Protein AF-A0A292PZR0-F1 (afdb_monomer)

Solvent-accessible surface area (backbone atoms only — not comparable to full-atom values): 11397 Å² total; per-residue (Å²): 131,63,72,50,69,54,73,77,46,76,39,78,92,78,72,45,66,48,72,52,78,47,66,62,67,57,68,61,54,52,50,40,31,73,74,67,78,41,88,73,54,78,46,78,43,78,35,85,79,42,74,68,37,47,50,54,49,51,56,50,50,56,52,31,69,71,74,62,38,46,78,45,80,44,69,87,81,81,87,75,84,64,77,81,86,76,77,85,71,80,81,89,73,86,90,82,87,89,82,92,87,82,90,81,89,81,82,90,81,89,82,90,81,87,82,92,82,90,87,80,87,73,80,80,72,86,66,62,66,63,56,50,58,52,49,51,53,52,50,55,49,51,52,44,53,53,49,51,51,52,51,47,54,51,50,54,49,50,64,59,52,58,70,67,69,81,70,68,84,131

InterPro domains:
  IPR014729 Rossmann-like alpha/beta/alpha sandwich fold [G3DSA:3.40.50.620] (38-164)

Mean predicted aligned error: 16.24 Å

Radius of gyration: 31.15 Å; Cα contacts (8 Å, |Δi|>4): 117; chains: 1; bounding box: 74×51×82 Å

Secondary structure (DSSP, 8-state):
--EEEPPPEEEGGGTEEE--EEES-HHHHHHHHHTTS-PPPEEEEE--S-HHHHHHHHHHHHHHHHHT-EEEEE----S------------------------------------------------HHHHHHHHHHHHHHHHHHHHHHHHHHHHHHHHHHHHHHTT---

Organism: NCBI:txid59557

pLDDT: mean 72.48, std 22.86, range [32.09, 96.88]

Structure (mmCIF, N/CA/C/O backbone):
data_AF-A0A292PZR0-F1
#
_entry.id   AF-A0A292PZR0-F1
#
loop_
_atom_site.group_PDB
_atom_site.id
_atom_site.type_symbol
_atom_site.label_atom_id
_atom_site.label_alt_id
_atom_site.label_comp_id
_atom_site.label_asym_id
_atom_site.label_entity_id
_atom_site.label_seq_id
_atom_site.pdbx_PDB_ins_code
_atom_site.Cartn_x
_atom_site.Cartn_y
_atom_site.Cartn_z
_atom_site.occupancy
_atom_site.B_iso_or_equiv
_atom_site.auth_seq_id
_atom_site.auth_comp_id
_atom_site.auth_asym_id
_atom_site.auth_atom_id
_atom_site.pdbx_PDB_model_num
ATOM 1 N N . MET A 1 1 ? 2.259 2.224 20.665 1.00 61.72 1 MET A N 1
ATOM 2 C CA . MET A 1 1 ? 1.659 1.729 19.413 1.00 61.72 1 MET A CA 1
ATOM 3 C C . MET A 1 1 ? 2.701 0.922 18.692 1.00 61.72 1 MET A C 1
ATOM 5 O O . MET A 1 1 ? 3.688 1.490 18.236 1.00 61.72 1 MET A O 1
ATOM 9 N N . GLU A 1 2 ? 2.491 -0.381 18.707 1.00 76.19 2 GLU A N 1
ATOM 10 C CA . GLU A 1 2 ? 3.300 -1.363 18.005 1.00 76.19 2 GLU A CA 1
ATOM 11 C C . GLU A 1 2 ? 2.974 -1.315 16.507 1.00 76.19 2 GLU A C 1
ATOM 13 O O . GLU A 1 2 ? 1.840 -1.017 16.114 1.00 76.19 2 GLU A O 1
ATOM 18 N N . MET A 1 3 ? 3.997 -1.523 15.684 1.00 86.75 3 MET A N 1
ATOM 19 C CA . MET A 1 3 ? 3.885 -1.623 14.235 1.00 86.75 3 MET A CA 1
ATOM 20 C C . MET A 1 3 ? 4.506 -2.955 13.844 1.00 86.75 3 MET A C 1
ATOM 22 O O . MET A 1 3 ? 5.684 -3.187 14.114 1.00 86.75 3 MET A O 1
ATOM 26 N N . ILE A 1 4 ? 3.709 -3.823 13.234 1.00 92.12 4 ILE A N 1
ATOM 27 C CA . ILE A 1 4 ? 4.126 -5.155 12.813 1.00 92.12 4 ILE A CA 1
ATOM 28 C C . ILE A 1 4 ? 4.213 -5.137 11.296 1.00 92.12 4 ILE A C 1
ATOM 30 O O . ILE A 1 4 ? 3.238 -4.842 10.607 1.00 92.12 4 ILE A O 1
ATOM 34 N N . VAL A 1 5 ? 5.393 -5.448 10.773 1.00 94.25 5 VAL A N 1
ATOM 35 C CA . VAL A 1 5 ? 5.644 -5.473 9.335 1.00 94.25 5 VAL A CA 1
ATOM 36 C C . VAL A 1 5 ? 5.942 -6.906 8.922 1.00 94.25 5 VAL A C 1
ATOM 38 O O . VAL A 1 5 ? 6.896 -7.511 9.409 1.00 94.25 5 VAL A O 1
ATOM 41 N N . SER A 1 6 ? 5.140 -7.453 8.011 1.00 96.06 6 SER A N 1
ATOM 42 C CA . SER A 1 6 ? 5.342 -8.809 7.510 1.00 96.06 6 SER A CA 1
ATOM 43 C C . SER A 1 6 ? 6.626 -8.910 6.673 1.00 96.06 6 SER A C 1
ATOM 45 O O . SER A 1 6 ? 7.094 -7.908 6.109 1.00 96.06 6 SER A O 1
ATOM 47 N N . PRO A 1 7 ? 7.170 -10.127 6.502 1.00 96.38 7 PRO A N 1
ATOM 48 C CA . PRO A 1 7 ? 8.112 -10.404 5.430 1.00 96.38 7 PRO A CA 1
ATOM 49 C C . PRO A 1 7 ? 7.501 -10.062 4.067 1.00 96.38 7 PRO A C 1
ATOM 51 O O . PRO A 1 7 ? 6.282 -10.144 3.873 1.00 96.38 7 PRO A O 1
ATOM 54 N N . ILE A 1 8 ? 8.358 -9.687 3.120 1.00 95.44 8 ILE A N 1
ATOM 55 C CA . ILE A 1 8 ? 7.955 -9.524 1.726 1.00 95.44 8 ILE A CA 1
ATOM 56 C C . ILE A 1 8 ? 7.714 -10.916 1.141 1.00 95.44 8 ILE A C 1
ATOM 58 O O . ILE A 1 8 ? 8.606 -11.763 1.158 1.00 95.44 8 ILE A O 1
ATOM 62 N N . THR A 1 9 ? 6.514 -11.142 0.613 1.00 94.88 9 THR A N 1
ATOM 63 C CA . THR A 1 9 ? 6.136 -12.399 -0.039 1.00 94.88 9 THR A CA 1
ATOM 64 C C . THR A 1 9 ? 6.114 -12.190 -1.550 1.00 94.88 9 THR A C 1
ATOM 66 O O . THR A 1 9 ? 5.293 -11.425 -2.060 1.00 94.88 9 THR A O 1
ATOM 69 N N . SER A 1 10 ? 7.024 -12.856 -2.265 1.00 91.75 10 SER A N 1
ATOM 70 C CA . SER A 1 10 ? 7.050 -12.888 -3.731 1.00 91.75 10 SER A CA 1
ATOM 71 C C . SER A 1 10 ? 6.260 -14.091 -4.239 1.00 91.75 10 SER A C 1
ATOM 73 O O . SER A 1 10 ? 6.421 -15.205 -3.744 1.00 91.75 10 SER A O 1
ATOM 75 N N . THR A 1 11 ? 5.411 -13.871 -5.239 1.00 91.88 11 THR A N 1
ATOM 76 C CA . THR A 1 11 ? 4.680 -14.922 -5.960 1.00 91.88 11 THR A CA 1
ATOM 77 C C . THR A 1 11 ? 4.989 -14.800 -7.456 1.00 91.88 11 THR A C 1
ATOM 79 O O . THR A 1 11 ? 4.243 -14.148 -8.196 1.00 91.88 11 THR A O 1
ATOM 82 N N . PRO A 1 12 ? 6.098 -15.406 -7.929 1.00 85.62 12 PRO A N 1
ATOM 83 C CA . PRO A 1 12 ? 6.561 -15.255 -9.310 1.00 85.62 12 PRO A CA 1
ATOM 84 C C . PRO A 1 12 ? 5.532 -15.705 -10.353 1.00 85.62 12 PRO A C 1
ATOM 86 O O . PRO A 1 12 ? 5.438 -15.096 -11.418 1.00 85.62 12 PRO A O 1
ATOM 89 N N . GLU A 1 13 ? 4.719 -16.716 -10.026 1.00 87.25 13 GLU A N 1
ATOM 90 C CA . GLU A 1 13 ? 3.656 -17.253 -10.890 1.00 87.25 13 GLU A CA 1
ATOM 91 C C . GLU A 1 13 ? 2.596 -16.208 -11.249 1.00 87.25 13 GLU A C 1
ATOM 93 O O . GLU A 1 13 ? 2.172 -16.120 -12.398 1.00 87.25 13 GLU A O 1
ATOM 98 N N . THR A 1 14 ? 2.197 -15.382 -10.276 1.00 89.81 14 THR A N 1
ATOM 99 C CA . THR A 1 14 ? 1.203 -14.316 -10.485 1.00 89.81 14 THR A CA 1
ATOM 100 C C . THR A 1 14 ? 1.835 -12.952 -10.693 1.00 89.81 14 THR A C 1
ATOM 102 O O . THR A 1 14 ? 1.119 -11.962 -10.840 1.00 89.81 14 THR A O 1
ATOM 105 N N . GLN A 1 15 ? 3.170 -12.894 -10.733 1.00 89.81 15 GLN A N 1
ATOM 106 C CA . GLN A 1 15 ? 3.917 -11.670 -10.968 1.00 89.81 15 GLN A CA 1
ATOM 107 C C . GLN A 1 15 ? 3.674 -10.592 -9.893 1.00 89.81 15 GLN A C 1
ATOM 109 O O . GLN A 1 15 ? 3.760 -9.398 -10.182 1.00 89.81 15 GLN A O 1
ATOM 114 N N . ARG A 1 16 ? 3.407 -11.004 -8.646 1.00 92.25 16 ARG A N 1
ATOM 115 C CA . ARG A 1 16 ? 3.067 -10.114 -7.524 1.00 92.25 16 ARG A CA 1
ATOM 116 C C . ARG A 1 16 ? 4.057 -10.237 -6.380 1.00 92.25 16 ARG A C 1
ATOM 118 O O . ARG A 1 16 ? 4.504 -11.332 -6.047 1.00 92.25 16 ARG A O 1
ATOM 125 N N . VAL A 1 17 ? 4.329 -9.104 -5.744 1.00 95.12 17 VAL A N 1
ATOM 126 C CA . VAL A 1 17 ? 5.082 -9.016 -4.493 1.00 95.12 17 VAL A CA 1
ATOM 127 C C . VAL A 1 17 ? 4.230 -8.232 -3.507 1.00 95.12 17 VAL A C 1
ATOM 129 O O . VAL A 1 17 ? 3.692 -7.183 -3.857 1.00 95.12 17 VAL A O 1
ATOM 132 N N . VAL A 1 18 ? 4.058 -8.764 -2.300 1.00 95.94 18 VAL A N 1
ATOM 133 C CA . VAL A 1 18 ? 3.149 -8.208 -1.292 1.00 95.94 18 VAL A CA 1
ATOM 134 C C . VAL A 1 18 ? 3.875 -8.058 0.037 1.00 95.94 18 VAL A C 1
ATOM 136 O O . VAL A 1 18 ? 4.680 -8.909 0.423 1.00 95.94 18 VAL A O 1
ATOM 139 N N . ARG A 1 19 ? 3.559 -6.976 0.749 1.00 96.88 19 ARG A N 1
ATOM 140 C CA . ARG A 1 19 ? 3.951 -6.753 2.137 1.00 96.88 19 ARG A CA 1
ATOM 141 C C . ARG A 1 19 ? 2.774 -6.179 2.912 1.00 96.88 19 ARG A C 1
ATOM 143 O O . ARG A 1 19 ? 2.057 -5.327 2.393 1.00 96.88 19 ARG A O 1
ATOM 150 N N . THR A 1 20 ? 2.598 -6.628 4.146 1.00 96.06 20 THR A N 1
ATOM 151 C CA . THR A 1 20 ? 1.540 -6.162 5.040 1.00 96.06 20 THR A CA 1
ATOM 152 C C . THR A 1 20 ? 2.157 -5.378 6.189 1.00 96.06 20 THR A C 1
ATOM 154 O O . THR A 1 20 ? 3.118 -5.827 6.814 1.00 96.06 20 THR A O 1
ATOM 157 N N . ILE A 1 21 ? 1.593 -4.206 6.468 1.00 94.44 21 ILE A N 1
ATOM 158 C CA . ILE A 1 21 ? 1.939 -3.373 7.620 1.00 94.44 21 ILE A CA 1
ATOM 159 C C . ILE A 1 21 ? 0.689 -3.290 8.489 1.00 94.44 21 ILE A C 1
ATOM 161 O O . ILE A 1 21 ? -0.354 -2.829 8.033 1.00 94.44 21 ILE A O 1
ATOM 165 N N . LEU A 1 22 ? 0.799 -3.744 9.732 1.00 92.25 22 LEU A N 1
ATOM 166 C CA . LEU A 1 22 ? -0.245 -3.643 10.741 1.00 92.25 22 LEU A CA 1
ATOM 167 C C . LEU A 1 22 ? 0.172 -2.606 11.779 1.00 92.25 22 LEU A C 1
ATOM 169 O O . LEU A 1 22 ? 1.309 -2.600 12.256 1.00 92.25 22 LEU A O 1
ATOM 173 N N . ARG A 1 23 ? -0.758 -1.724 12.139 1.00 87.94 23 ARG A N 1
ATOM 174 C CA . ARG A 1 23 ? -0.558 -0.701 13.165 1.00 87.94 23 ARG A CA 1
ATOM 175 C C . ARG A 1 23 ? -1.763 -0.674 14.094 1.00 87.94 23 ARG A C 1
ATOM 177 O O . ARG A 1 23 ? -2.889 -0.542 13.629 1.00 87.94 23 ARG A O 1
ATOM 184 N N . GLY A 1 24 ? -1.505 -0.705 15.400 1.00 85.25 24 GLY A N 1
ATOM 185 C CA . GLY A 1 24 ? -2.569 -0.745 16.405 1.00 85.25 24 GLY A CA 1
ATOM 186 C C . GLY A 1 24 ? -3.236 -2.120 16.501 1.00 85.25 24 GLY A C 1
ATOM 187 O O . GLY A 1 24 ? -2.660 -3.125 16.092 1.00 85.25 24 GLY A O 1
ATOM 188 N N . GLU A 1 25 ? -4.442 -2.159 17.061 1.00 84.00 25 GLU A N 1
ATOM 189 C CA . GLU A 1 25 ? -5.176 -3.398 17.344 1.00 84.00 25 GLU A CA 1
ATOM 190 C C . GLU A 1 25 ? -6.111 -3.775 16.188 1.00 84.00 25 GLU A C 1
ATOM 192 O O . GLU A 1 25 ? -7.334 -3.688 16.291 1.00 84.00 25 GLU A O 1
ATOM 197 N N . TYR A 1 26 ? -5.526 -4.177 15.057 1.00 83.38 26 TYR A N 1
ATOM 198 C CA . TYR A 1 26 ? -6.295 -4.563 13.867 1.00 83.38 26 TYR A CA 1
ATOM 199 C C . TYR A 1 26 ? -7.287 -5.703 14.151 1.00 83.38 26 TYR A C 1
ATOM 201 O O . TYR A 1 26 ? -8.426 -5.650 13.699 1.00 83.38 26 TYR A O 1
ATOM 209 N N . GLU A 1 27 ? -6.887 -6.702 14.943 1.00 84.94 27 GLU A N 1
ATOM 210 C CA . GLU A 1 27 ? -7.734 -7.854 15.284 1.00 84.94 27 GLU A CA 1
ATOM 211 C C . GLU A 1 27 ? -9.007 -7.446 16.037 1.00 84.94 27 GLU A C 1
ATOM 213 O O . GLU A 1 27 ? -10.093 -7.926 15.713 1.00 84.94 27 GLU A O 1
ATOM 218 N N . SER A 1 28 ? -8.894 -6.513 16.989 1.00 85.19 28 SER A N 1
ATOM 219 C CA . SER A 1 28 ? -10.037 -5.961 17.724 1.00 85.19 28 SER A CA 1
ATOM 220 C C . SER A 1 28 ? -11.008 -5.250 16.777 1.00 85.19 28 SER A C 1
ATOM 222 O O . SER A 1 28 ? -12.211 -5.494 16.828 1.00 85.19 28 SER A O 1
ATOM 224 N N . ILE A 1 29 ? -10.483 -4.435 15.853 1.00 83.69 29 ILE A N 1
ATOM 225 C CA . ILE A 1 29 ? -11.290 -3.689 14.875 1.00 83.69 29 ILE A CA 1
ATOM 226 C C . ILE A 1 29 ? -12.021 -4.635 13.913 1.00 83.69 29 ILE A C 1
ATOM 228 O O . ILE A 1 29 ? -13.192 -4.421 13.599 1.00 83.69 29 ILE A O 1
ATOM 232 N N . VAL A 1 30 ? -11.351 -5.693 13.449 1.00 83.75 30 VAL A N 1
ATOM 233 C CA . VAL A 1 30 ? -11.967 -6.709 12.583 1.00 83.75 30 VAL A CA 1
ATOM 234 C C . VAL A 1 30 ? -13.075 -7.447 13.326 1.00 83.75 30 VAL A C 1
ATOM 236 O O . VAL A 1 30 ? -14.167 -7.602 12.785 1.00 83.75 30 VAL A O 1
ATOM 239 N N . LYS A 1 31 ? -12.836 -7.838 14.580 1.00 86.88 31 LYS A N 1
ATOM 240 C CA . LYS A 1 31 ? -13.836 -8.519 15.405 1.00 86.88 31 LYS A CA 1
ATOM 241 C C . LYS A 1 31 ? -15.078 -7.654 15.641 1.00 86.88 31 LYS A C 1
ATOM 243 O O . LYS A 1 31 ? -16.196 -8.128 15.460 1.00 86.88 31 LYS A O 1
ATOM 248 N N . GLU A 1 32 ? -14.903 -6.377 15.977 1.00 85.31 32 GLU A N 1
ATOM 249 C CA . GLU A 1 32 ? -16.022 -5.432 16.120 1.00 85.31 32 GLU A CA 1
ATOM 250 C C . GLU A 1 32 ? -16.825 -5.279 14.821 1.00 85.31 32 GLU A C 1
ATOM 252 O O . GLU A 1 32 ? -18.044 -5.076 14.855 1.00 85.31 32 GLU A O 1
ATOM 257 N N . ALA A 1 33 ? -16.156 -5.389 13.671 1.00 84.38 33 ALA A N 1
ATOM 258 C CA . ALA A 1 33 ? -16.818 -5.348 12.380 1.00 84.38 33 ALA A CA 1
ATOM 259 C C . ALA A 1 33 ? -17.623 -6.619 12.075 1.00 84.38 33 ALA A C 1
ATOM 261 O O . ALA A 1 33 ? -18.730 -6.526 11.542 1.00 84.38 33 ALA A O 1
ATOM 262 N N . GLU A 1 34 ? -17.111 -7.794 12.445 1.00 84.31 34 GLU A N 1
ATOM 263 C CA . GLU A 1 34 ? -17.821 -9.075 12.317 1.00 84.31 34 GLU A CA 1
ATOM 264 C C . GLU A 1 34 ? -19.056 -9.151 13.224 1.00 84.31 34 GLU A C 1
ATOM 266 O O . GLU A 1 34 ? -20.095 -9.672 12.818 1.00 84.31 34 GLU A O 1
ATOM 271 N N . GLU A 1 35 ? -18.978 -8.570 14.423 1.00 88.31 35 GLU A N 1
ATOM 272 C CA . GLU A 1 35 ? -20.098 -8.461 15.367 1.00 88.31 35 GLU A CA 1
ATOM 273 C C . GLU A 1 35 ? -21.161 -7.432 14.928 1.00 88.31 35 GLU A C 1
ATOM 275 O O . GLU A 1 35 ? -22.205 -7.300 15.567 1.00 88.31 35 GLU A O 1
ATOM 280 N N . GLY A 1 36 ? -20.927 -6.710 13.824 1.00 79.56 36 GLY A N 1
ATOM 281 C CA . GLY A 1 36 ? -21.847 -5.717 13.265 1.00 79.56 36 GLY A CA 1
ATOM 282 C C . GLY A 1 36 ? -21.843 -4.371 13.995 1.00 79.56 36 GLY A C 1
ATOM 283 O O . GLY A 1 36 ? -22.653 -3.501 13.669 1.00 79.56 36 GLY A O 1
ATOM 284 N N . ASN A 1 37 ? -20.926 -4.179 14.946 1.00 78.12 37 ASN A N 1
ATOM 285 C CA . ASN A 1 37 ? -20.822 -2.965 15.756 1.00 78.12 37 ASN A CA 1
ATOM 286 C C . ASN A 1 37 ? -20.105 -1.823 15.021 1.00 78.12 37 ASN A C 1
ATOM 288 O O . ASN A 1 37 ? -20.297 -0.655 15.364 1.00 78.12 37 ASN A O 1
ATOM 292 N N . LYS A 1 38 ? -19.309 -2.134 13.990 1.00 79.50 38 LYS A N 1
ATOM 293 C CA . LYS A 1 38 ? -18.560 -1.148 13.201 1.00 79.50 38 LYS A CA 1
ATOM 294 C C . LYS A 1 38 ? -18.486 -1.548 11.726 1.00 79.50 38 LYS A C 1
ATOM 296 O O . LYS A 1 38 ? -18.383 -2.719 11.393 1.00 79.50 38 LYS A O 1
ATOM 301 N N . ARG A 1 39 ? -18.532 -0.583 10.804 1.00 80.00 39 ARG A N 1
ATOM 302 C CA . ARG A 1 39 ? -18.254 -0.843 9.379 1.00 80.00 39 ARG A CA 1
ATOM 303 C C . ARG A 1 39 ? -16.804 -0.483 9.088 1.00 80.00 39 ARG A C 1
ATOM 305 O O . ARG A 1 39 ? -16.433 0.657 9.326 1.00 80.00 39 ARG A O 1
ATOM 312 N N . VAL A 1 40 ? -16.035 -1.431 8.552 1.00 83.81 40 VAL A N 1
ATOM 313 C CA . VAL A 1 40 ? -14.670 -1.197 8.052 1.00 83.81 40 VAL A CA 1
ATOM 314 C C . VAL A 1 40 ? -14.682 -1.081 6.530 1.00 83.81 40 VAL A C 1
ATOM 316 O O . VAL A 1 40 ? -15.239 -1.935 5.833 1.00 83.81 40 VAL A O 1
ATOM 319 N N . GLN A 1 41 ? -14.092 -0.017 5.998 1.00 89.88 41 GLN A N 1
ATOM 320 C CA . GLN A 1 41 ? -13.937 0.219 4.567 1.00 89.88 41 GLN A CA 1
ATOM 321 C C . GLN A 1 41 ? -12.551 -0.208 4.076 1.00 89.88 41 GLN A C 1
ATOM 323 O O . GLN A 1 41 ? -11.588 -0.353 4.833 1.00 89.88 41 GLN A O 1
ATOM 328 N N . LYS A 1 42 ? -12.462 -0.452 2.767 1.00 92.81 42 LYS A N 1
ATOM 329 C CA . LYS A 1 42 ? -11.214 -0.784 2.079 1.00 92.81 42 LYS A CA 1
A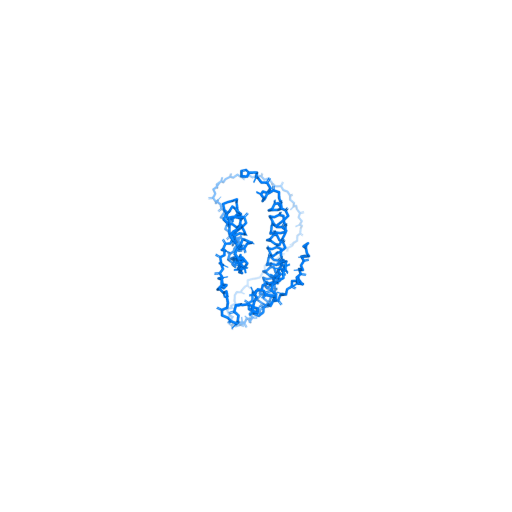TOM 330 C C . LYS A 1 42 ? -10.908 0.317 1.075 1.00 92.81 42 LYS A C 1
ATOM 332 O O . LYS A 1 42 ? -11.698 0.544 0.163 1.00 92.81 42 LYS A O 1
ATOM 337 N N . TYR A 1 43 ? -9.757 0.955 1.229 1.00 94.81 43 TYR A N 1
ATOM 338 C CA . TYR A 1 43 ? -9.241 1.965 0.314 1.00 94.81 43 TYR A CA 1
ATOM 339 C C . TYR A 1 43 ? -8.184 1.355 -0.591 1.00 94.81 43 TYR A C 1
ATOM 341 O O . TYR A 1 43 ? -7.412 0.491 -0.175 1.00 94.81 43 TYR A O 1
ATOM 349 N N . LEU A 1 44 ? -8.135 1.831 -1.828 1.00 96.06 44 LEU A N 1
ATOM 350 C CA . LEU A 1 44 ? -7.124 1.460 -2.801 1.00 96.06 44 LEU A CA 1
ATOM 351 C C . LEU A 1 44 ? -6.455 2.731 -3.318 1.00 96.06 44 LEU A C 1
ATOM 353 O O . LEU A 1 44 ? -7.138 3.641 -3.777 1.00 96.06 44 LEU A O 1
ATOM 357 N N . VAL A 1 45 ? -5.127 2.759 -3.291 1.00 96.50 45 VAL A N 1
ATOM 358 C CA . VAL A 1 45 ? -4.311 3.818 -3.886 1.00 96.50 45 VAL A CA 1
ATOM 359 C C . VAL A 1 45 ? -3.376 3.178 -4.899 1.00 96.50 45 VAL A C 1
ATOM 361 O O . VAL A 1 45 ? -2.528 2.360 -4.544 1.00 96.50 45 VAL A O 1
ATOM 364 N N . ALA A 1 46 ? -3.530 3.549 -6.167 1.00 95.94 46 ALA A N 1
ATOM 365 C CA . ALA A 1 46 ? -2.507 3.289 -7.166 1.00 95.94 46 ALA A CA 1
ATOM 366 C C . ALA A 1 46 ? -1.401 4.336 -6.990 1.00 95.94 46 ALA A C 1
ATOM 368 O O . ALA A 1 46 ? -1.680 5.532 -6.992 1.00 95.94 46 ALA A O 1
ATOM 369 N N . THR A 1 47 ? -0.163 3.895 -6.793 1.00 95.56 47 THR A N 1
ATOM 370 C CA . THR A 1 47 ? 0.992 4.776 -6.635 1.00 95.56 47 THR A CA 1
ATOM 371 C C . THR A 1 47 ? 2.063 4.394 -7.635 1.00 95.56 47 THR A C 1
ATOM 373 O O . THR A 1 47 ? 2.340 3.216 -7.839 1.00 95.56 47 THR A O 1
ATOM 376 N N . ASP A 1 48 ? 2.662 5.401 -8.250 1.00 93.94 48 ASP A N 1
ATOM 377 C CA . ASP A 1 48 ? 3.849 5.320 -9.095 1.00 93.94 48 ASP A CA 1
ATOM 378 C C . ASP A 1 48 ? 5.073 5.961 -8.406 1.00 93.94 48 ASP A C 1
ATOM 380 O O . ASP A 1 48 ? 6.105 6.163 -9.040 1.00 93.94 48 ASP A O 1
ATOM 384 N N . LEU A 1 49 ? 4.972 6.249 -7.098 1.00 90.69 49 LEU A N 1
ATOM 385 C CA . LEU A 1 49 ? 5.977 6.953 -6.287 1.00 90.69 49 LEU A CA 1
ATOM 386 C C . LEU A 1 49 ? 6.282 8.395 -6.741 1.00 90.69 49 LEU A C 1
ATOM 388 O O . LEU A 1 49 ? 7.260 8.982 -6.275 1.00 90.69 49 LEU A O 1
ATOM 392 N N . SER A 1 50 ? 5.447 8.989 -7.600 1.00 94.56 50 SER A N 1
ATOM 393 C CA . SER A 1 50 ? 5.498 10.423 -7.904 1.00 94.56 50 SER A CA 1
ATOM 394 C C . SER A 1 50 ? 5.143 11.278 -6.680 1.00 94.56 50 SER A C 1
ATOM 396 O O . SER A 1 50 ? 4.552 10.798 -5.705 1.00 94.56 50 SER A O 1
ATOM 398 N N . GLY A 1 51 ? 5.486 12.568 -6.723 1.00 93.38 51 GLY A N 1
ATOM 399 C CA . GLY A 1 51 ? 5.162 13.501 -5.638 1.00 93.38 51 GLY A CA 1
ATOM 400 C C . GLY A 1 51 ? 3.652 13.642 -5.425 1.00 93.38 51 GLY A C 1
ATOM 401 O O . GLY A 1 51 ? 3.177 13.668 -4.289 1.00 93.38 51 GLY A O 1
ATOM 402 N N . GLU A 1 52 ? 2.886 13.655 -6.513 1.00 93.88 52 GLU A N 1
ATOM 403 C CA . GLU A 1 52 ? 1.428 13.719 -6.515 1.00 93.88 52 GLU A CA 1
ATOM 404 C C . GLU A 1 52 ? 0.815 12.443 -5.923 1.00 93.88 52 GLU A C 1
ATOM 406 O O . GLU A 1 52 ? -0.057 12.516 -5.052 1.00 93.88 52 GLU A O 1
ATOM 411 N N . ALA A 1 53 ? 1.302 11.265 -6.330 1.00 93.94 53 ALA A N 1
ATOM 412 C CA . ALA A 1 53 ? 0.830 9.992 -5.791 1.00 93.94 53 ALA A CA 1
ATOM 413 C C . ALA A 1 53 ? 1.201 9.809 -4.313 1.00 93.94 53 ALA A C 1
ATOM 415 O O . ALA A 1 53 ? 0.430 9.222 -3.550 1.00 93.94 53 ALA A O 1
ATOM 416 N N . GLN A 1 54 ? 2.355 10.325 -3.882 1.00 95.00 54 GLN A N 1
ATOM 417 C CA . GLN A 1 54 ? 2.738 10.346 -2.473 1.00 95.00 54 GLN A CA 1
ATOM 418 C C . GLN A 1 54 ? 1.774 11.202 -1.644 1.00 95.00 54 GLN A C 1
ATOM 420 O O . GLN A 1 54 ? 1.377 10.779 -0.559 1.00 95.00 54 GLN A O 1
ATOM 425 N N . HIS A 1 55 ? 1.369 12.371 -2.145 1.00 93.69 55 HIS A N 1
ATOM 426 C CA . HIS A 1 55 ? 0.389 13.205 -1.452 1.00 93.69 55 HIS A CA 1
ATOM 427 C C . HIS A 1 55 ? -0.965 12.492 -1.325 1.00 93.69 55 HIS A C 1
ATOM 429 O O . HIS A 1 55 ? -1.552 12.459 -0.245 1.00 93.69 55 HIS A O 1
ATOM 435 N N . ALA A 1 56 ? -1.425 11.835 -2.396 1.00 95.19 56 ALA A N 1
ATOM 436 C CA . ALA A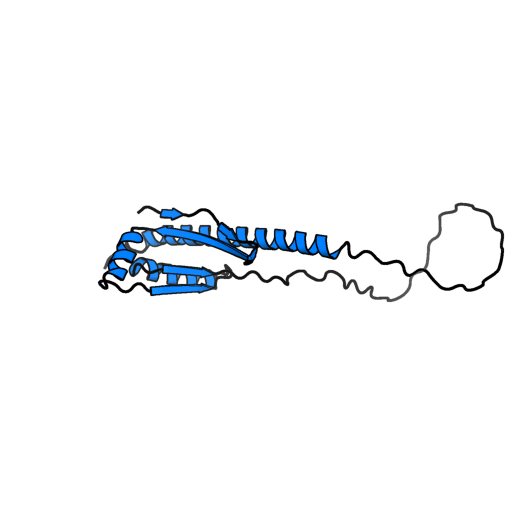 1 56 ? -2.644 11.027 -2.356 1.00 95.19 56 ALA A CA 1
ATOM 437 C C . ALA A 1 56 ? -2.552 9.886 -1.323 1.00 95.19 56 ALA A C 1
ATOM 439 O O . ALA A 1 56 ? -3.511 9.618 -0.590 1.00 95.19 56 ALA A O 1
ATOM 440 N N . LEU A 1 57 ? -1.386 9.240 -1.226 1.00 95.31 57 LEU A N 1
ATOM 441 C CA . LEU A 1 57 ? -1.120 8.204 -0.234 1.00 95.31 57 LEU A CA 1
ATOM 442 C C . LEU A 1 57 ? -1.158 8.760 1.198 1.00 95.31 57 LEU A C 1
ATOM 444 O O . LEU A 1 57 ? -1.795 8.157 2.056 1.00 95.31 57 LEU A O 1
ATOM 448 N N . GLU A 1 58 ? -0.537 9.913 1.454 1.00 94.62 58 GLU A N 1
ATOM 449 C CA . GLU A 1 58 ? -0.570 10.592 2.757 1.00 94.62 58 GLU A CA 1
ATOM 450 C C . GLU A 1 58 ? -1.998 10.947 3.179 1.00 94.62 58 GLU A C 1
ATOM 452 O O . GLU A 1 58 ? -2.418 10.592 4.285 1.00 94.62 58 GLU A O 1
ATOM 457 N N . CYS A 1 59 ? -2.770 11.578 2.288 1.00 93.25 59 CYS A N 1
ATOM 458 C CA . CYS A 1 59 ? -4.166 11.918 2.552 1.00 93.25 59 CYS A CA 1
ATOM 459 C C . CYS A 1 59 ? -4.990 10.678 2.918 1.00 93.25 59 CYS A C 1
ATOM 461 O O . CYS A 1 59 ? -5.736 10.702 3.896 1.00 93.25 59 CYS A O 1
ATOM 463 N N . THR A 1 60 ? -4.816 9.579 2.177 1.00 95.06 60 THR A N 1
ATOM 464 C CA . THR A 1 60 ? -5.558 8.331 2.418 1.00 95.06 60 THR A CA 1
ATOM 465 C C . THR A 1 60 ? -5.103 7.622 3.696 1.00 95.06 60 THR A C 1
ATOM 467 O O . THR A 1 60 ? -5.916 7.045 4.411 1.00 95.06 60 THR A O 1
ATOM 470 N N . ILE A 1 61 ? -3.813 7.678 4.043 1.00 93.56 61 ILE A N 1
ATOM 471 C CA . ILE A 1 61 ? -3.328 7.168 5.334 1.00 93.56 61 ILE A CA 1
ATOM 472 C C . ILE A 1 61 ? -3.979 7.944 6.486 1.00 93.56 61 ILE A C 1
ATOM 474 O O . ILE A 1 61 ? -4.368 7.336 7.481 1.00 93.56 61 ILE A O 1
ATOM 478 N N . GLY A 1 62 ? -4.144 9.262 6.345 1.00 91.00 62 GLY A N 1
ATOM 479 C CA . GLY A 1 62 ? -4.827 10.094 7.335 1.00 91.00 62 GLY A CA 1
ATOM 480 C C . GLY A 1 62 ? -6.255 9.628 7.633 1.00 91.00 62 GLY A C 1
ATOM 481 O O . GLY A 1 62 ? -6.614 9.503 8.803 1.00 91.00 62 GLY A O 1
ATOM 482 N N . THR A 1 63 ? -7.045 9.313 6.600 1.00 90.25 63 THR A N 1
ATOM 483 C CA . THR A 1 63 ? -8.426 8.824 6.775 1.00 90.25 63 THR A CA 1
ATOM 484 C C . THR A 1 63 ? -8.449 7.431 7.400 1.00 90.25 63 THR A C 1
ATOM 486 O O . THR A 1 63 ? -9.128 7.197 8.397 1.00 90.25 63 THR A O 1
ATOM 489 N N . VAL A 1 64 ? -7.618 6.523 6.886 1.00 91.25 64 VAL A N 1
ATOM 490 C CA . VAL A 1 64 ? -7.550 5.125 7.331 1.00 91.25 64 VAL A CA 1
ATOM 491 C C . VAL A 1 64 ? -7.151 5.007 8.802 1.00 91.25 64 VAL A C 1
ATOM 493 O O . VAL A 1 64 ? -7.705 4.177 9.523 1.00 91.25 64 VAL A O 1
ATOM 496 N N . LEU A 1 65 ? -6.228 5.849 9.273 1.00 87.88 65 LEU A N 1
ATOM 497 C CA . LEU A 1 65 ? -5.828 5.876 10.681 1.00 87.88 65 LEU A CA 1
ATOM 498 C C . LEU A 1 65 ? -6.917 6.419 11.613 1.00 87.88 65 LEU A C 1
ATOM 500 O O . LEU A 1 65 ? -6.953 6.009 12.772 1.00 87.88 65 LEU A O 1
ATOM 504 N N . GLY A 1 66 ? -7.756 7.341 11.137 1.00 83.94 66 GLY A N 1
ATOM 505 C CA . GLY A 1 66 ? -8.867 7.892 11.913 1.00 83.94 66 GLY A CA 1
ATOM 506 C C . GLY A 1 66 ? -10.006 6.888 12.075 1.00 83.94 66 GLY A C 1
ATOM 507 O O . GLY A 1 66 ? -10.487 6.670 13.187 1.00 83.94 66 GLY A O 1
ATOM 508 N N . ASP A 1 67 ? -10.380 6.230 10.980 1.00 84.12 67 ASP A N 1
ATOM 509 C CA . ASP A 1 67 ? -11.554 5.354 10.941 1.00 84.12 67 ASP A CA 1
ATOM 510 C C . ASP A 1 67 ? -11.233 3.903 11.346 1.00 84.12 67 ASP A C 1
ATOM 512 O O . ASP A 1 67 ? -12.112 3.160 11.793 1.00 84.12 67 ASP A O 1
ATOM 516 N N . GLY A 1 68 ? -9.958 3.501 11.297 1.00 85.75 68 GLY A N 1
ATOM 517 C CA . GLY A 1 68 ? -9.534 2.117 11.529 1.00 85.75 68 GLY A CA 1
ATOM 518 C C . GLY A 1 68 ? -9.818 1.213 10.328 1.00 85.75 68 GLY A C 1
ATOM 519 O O . GLY A 1 68 ? -10.118 0.033 10.489 1.00 85.75 68 GLY A O 1
ATOM 520 N N . ASP A 1 69 ? -9.754 1.780 9.129 1.00 90.69 69 ASP A N 1
ATOM 521 C CA . ASP A 1 69 ? -10.031 1.086 7.878 1.00 90.69 69 ASP A CA 1
ATOM 522 C C . ASP A 1 69 ? -8.794 0.341 7.344 1.00 90.69 69 ASP A C 1
ATOM 524 O O . ASP A 1 69 ? -7.739 0.281 7.978 1.00 90.69 69 ASP A O 1
ATOM 528 N N . THR A 1 70 ? -8.906 -0.285 6.170 1.00 92.25 70 THR A N 1
ATOM 529 C CA . THR A 1 70 ? -7.784 -0.980 5.514 1.00 92.25 70 THR A CA 1
ATOM 530 C C . THR A 1 70 ? -7.371 -0.262 4.232 1.00 92.25 70 THR A C 1
ATOM 532 O O . THR A 1 70 ? -8.217 0.033 3.392 1.00 92.25 70 THR A O 1
ATOM 535 N N . LEU A 1 71 ? -6.068 -0.039 4.040 1.00 95.06 71 LEU A N 1
ATOM 536 C CA . LEU A 1 71 ? -5.495 0.543 2.821 1.00 95.06 71 LEU A CA 1
ATOM 537 C C . LEU A 1 71 ? -4.733 -0.503 2.002 1.00 95.06 71 LEU A C 1
ATOM 539 O O . LEU A 1 71 ? -3.879 -1.215 2.524 1.00 95.06 71 LEU A O 1
ATOM 543 N N . MET A 1 72 ? -4.983 -0.533 0.696 1.00 96.38 72 MET A N 1
ATOM 544 C CA . MET A 1 72 ? -4.179 -1.232 -0.300 1.00 96.38 72 MET A CA 1
ATOM 545 C C . MET A 1 72 ? -3.420 -0.205 -1.146 1.00 96.38 72 MET A C 1
ATOM 547 O O . MET A 1 72 ? -4.039 0.586 -1.848 1.00 96.38 72 MET A O 1
ATOM 551 N N . ALA A 1 73 ? -2.088 -0.222 -1.106 1.00 96.62 73 ALA A N 1
ATOM 552 C CA . ALA A 1 73 ? -1.251 0.560 -2.016 1.00 96.62 73 ALA A CA 1
ATOM 553 C C . ALA A 1 73 ? -0.726 -0.356 -3.130 1.00 96.62 73 ALA A C 1
ATOM 555 O O . ALA A 1 73 ? -0.081 -1.366 -2.844 1.00 96.62 73 ALA A O 1
ATOM 556 N N . ILE A 1 74 ? -1.024 -0.036 -4.389 1.00 96.12 74 ILE A N 1
ATOM 557 C CA . ILE A 1 74 ? -0.646 -0.843 -5.554 1.00 96.12 74 ILE A CA 1
ATOM 558 C C . ILE A 1 74 ? 0.283 -0.042 -6.455 1.00 96.12 74 ILE A C 1
ATOM 560 O O . ILE A 1 74 ? -0.047 1.066 -6.863 1.00 96.12 74 ILE A O 1
ATOM 564 N N . TYR A 1 75 ? 1.409 -0.651 -6.813 1.00 95.50 75 TYR A N 1
ATOM 565 C CA . TYR A 1 75 ? 2.340 -0.145 -7.814 1.00 95.50 75 TYR A CA 1
ATOM 566 C C . TYR A 1 75 ? 2.388 -1.122 -8.984 1.00 95.50 75 TYR A C 1
ATOM 568 O O . TYR A 1 75 ? 2.605 -2.323 -8.793 1.00 95.50 75 TYR A O 1
ATOM 576 N N . ALA A 1 76 ? 2.150 -0.613 -10.188 1.00 92.94 76 ALA A N 1
ATOM 577 C CA . ALA A 1 76 ? 2.211 -1.394 -11.414 1.00 92.94 76 ALA A CA 1
ATOM 578 C C . ALA A 1 76 ? 3.588 -1.222 -12.063 1.00 92.94 76 ALA A C 1
ATOM 580 O O . ALA A 1 76 ? 4.075 -0.105 -12.200 1.00 92.94 76 ALA A O 1
ATOM 581 N N . ILE A 1 77 ? 4.204 -2.334 -12.466 1.00 87.56 77 ILE A N 1
ATOM 582 C CA . ILE A 1 77 ? 5.444 -2.329 -13.248 1.00 87.56 77 ILE A CA 1
ATOM 583 C C . ILE A 1 77 ? 5.093 -2.716 -14.670 1.00 87.56 77 ILE A C 1
ATOM 585 O O . ILE A 1 77 ? 4.538 -3.795 -14.894 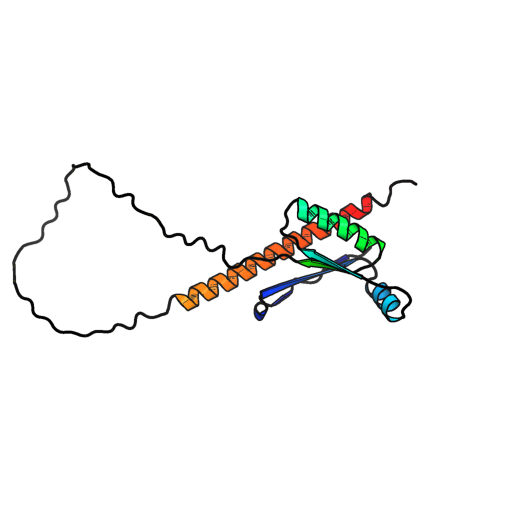1.00 87.56 77 ILE A O 1
ATOM 589 N N . ASP A 1 78 ? 5.428 -1.834 -15.604 1.00 82.38 78 ASP A N 1
ATOM 590 C CA . ASP A 1 78 ? 5.306 -2.120 -17.023 1.00 82.38 78 ASP A CA 1
ATOM 591 C C . ASP A 1 78 ? 6.399 -3.103 -17.474 1.00 82.38 78 ASP A C 1
ATOM 593 O O . ASP A 1 78 ? 7.539 -3.051 -16.998 1.00 82.38 78 ASP A O 1
ATOM 597 N N . ARG A 1 79 ? 6.031 -4.032 -18.358 1.00 69.06 79 ARG A N 1
ATOM 598 C CA . ARG A 1 79 ? 6.915 -5.093 -18.865 1.00 69.06 79 ARG A CA 1
ATOM 599 C C . ARG A 1 79 ? 7.697 -4.664 -20.107 1.00 69.06 79 ARG A C 1
ATOM 601 O O . ARG A 1 79 ? 8.721 -5.277 -20.383 1.00 69.06 79 ARG A O 1
ATOM 608 N N . ASP A 1 80 ? 7.286 -3.583 -20.767 1.00 59.16 80 ASP A N 1
ATOM 609 C CA . ASP A 1 80 ? 7.715 -3.282 -22.138 1.00 59.16 80 ASP A CA 1
ATOM 610 C C . ASP A 1 80 ? 8.796 -2.184 -22.238 1.00 59.16 80 ASP A C 1
ATOM 612 O O . ASP A 1 80 ? 9.159 -1.756 -23.327 1.00 59.16 80 ASP A O 1
ATOM 616 N N . MET A 1 81 ? 9.389 -1.757 -21.116 1.00 50.56 81 MET A N 1
ATOM 617 C CA . MET A 1 81 ? 10.555 -0.851 -21.099 1.00 50.56 81 MET A CA 1
ATOM 618 C C . MET A 1 81 ? 11.879 -1.598 -21.366 1.00 50.56 81 MET A C 1
ATOM 620 O O . MET A 1 81 ? 12.885 -1.367 -20.690 1.00 50.56 81 MET A O 1
ATOM 624 N N . VAL A 1 82 ? 11.879 -2.534 -22.315 1.00 49.16 82 VAL A N 1
ATOM 625 C CA . VAL A 1 82 ? 13.102 -2.926 -23.018 1.00 49.16 82 VAL A CA 1
ATOM 626 C C . VAL A 1 82 ? 13.176 -1.963 -24.192 1.00 49.16 82 VAL A C 1
ATOM 628 O O . VAL A 1 82 ? 12.459 -2.126 -25.175 1.00 49.16 82 VAL A O 1
ATOM 631 N N . GLU A 1 83 ? 13.968 -0.897 -24.052 1.00 52.22 83 GLU A N 1
ATOM 632 C CA . GLU A 1 83 ? 14.369 -0.112 -25.216 1.00 52.22 83 GLU A CA 1
ATOM 633 C C . GLU A 1 83 ? 14.953 -1.096 -26.231 1.00 52.22 83 GLU A C 1
ATOM 635 O O . GLU A 1 83 ? 15.980 -1.725 -25.974 1.00 52.22 83 GLU A O 1
ATOM 640 N N . ASP A 1 84 ? 14.251 -1.259 -27.351 1.00 44.72 84 ASP A N 1
ATOM 641 C CA . ASP A 1 84 ? 14.728 -1.932 -28.552 1.00 44.72 84 ASP A CA 1
ATOM 642 C C . ASP A 1 84 ? 15.912 -1.110 -29.077 1.00 44.72 84 ASP A C 1
ATOM 644 O O . ASP A 1 84 ? 15.793 -0.214 -29.917 1.00 44.72 84 ASP A O 1
ATOM 648 N N . GLY A 1 85 ? 17.061 -1.316 -28.443 1.00 53.81 85 GLY A N 1
ATOM 649 C CA . GLY A 1 85 ? 18.328 -0.719 -28.794 1.00 53.81 85 GLY A CA 1
ATOM 650 C C . GLY A 1 85 ? 18.854 -1.365 -30.059 1.00 53.81 85 GLY A C 1
ATOM 651 O O . GLY A 1 85 ? 19.844 -2.075 -29.982 1.00 53.81 85 GLY A O 1
ATOM 652 N N . ASP A 1 86 ? 18.214 -1.124 -31.206 1.00 49.25 86 ASP A N 1
ATOM 653 C CA . ASP A 1 86 ? 18.871 -1.297 -32.501 1.00 49.25 86 ASP A CA 1
ATOM 654 C C . ASP A 1 86 ? 18.162 -0.558 -33.647 1.00 49.25 86 ASP A C 1
ATOM 656 O O . ASP A 1 86 ? 17.535 -1.134 -34.534 1.00 49.25 86 ASP A O 1
ATOM 660 N N . LYS A 1 87 ? 18.303 0.771 -33.665 1.00 41.03 87 LYS A N 1
ATOM 661 C CA . LYS A 1 87 ? 18.357 1.529 -34.925 1.00 41.03 87 LYS A CA 1
ATOM 662 C C . LYS A 1 87 ? 19.488 2.541 -34.860 1.00 41.03 87 LYS A C 1
ATOM 664 O O . LYS A 1 87 ? 19.269 3.750 -34.887 1.00 41.03 87 LYS A O 1
ATOM 669 N N . ILE A 1 88 ? 20.720 2.036 -34.831 1.00 47.09 88 ILE A N 1
ATOM 670 C CA . ILE A 1 88 ? 21.820 2.762 -35.463 1.00 47.09 88 ILE A CA 1
ATOM 671 C C . ILE A 1 88 ? 21.491 2.741 -36.954 1.00 47.09 88 ILE A C 1
ATOM 673 O O . ILE A 1 88 ? 21.774 1.777 -37.654 1.00 47.09 88 ILE A O 1
ATOM 677 N N . VAL A 1 89 ? 20.808 3.778 -37.428 1.00 44.41 89 VAL A N 1
ATOM 678 C CA . VAL A 1 89 ? 20.793 4.104 -38.851 1.00 44.41 89 VAL A CA 1
ATOM 679 C C . VAL A 1 89 ? 22.180 4.681 -39.138 1.00 44.41 89 VAL A C 1
ATOM 681 O O . VAL A 1 89 ? 22.480 5.755 -38.611 1.00 44.41 89 VAL A O 1
ATOM 684 N N . PRO A 1 90 ? 23.063 4.020 -39.908 1.00 44.19 90 PRO A N 1
ATOM 685 C CA . PRO A 1 90 ? 24.221 4.706 -40.448 1.00 44.19 90 PRO A CA 1
ATOM 686 C C . PRO A 1 90 ? 23.676 5.643 -41.528 1.00 44.19 90 PRO A C 1
ATOM 688 O O . PRO A 1 90 ? 23.161 5.193 -42.551 1.00 44.19 90 PRO A O 1
ATOM 691 N N . ASP A 1 91 ? 23.703 6.948 -41.262 1.00 38.91 91 ASP A N 1
ATOM 692 C CA . ASP A 1 91 ? 23.455 7.961 -42.285 1.00 38.91 91 ASP A CA 1
ATOM 693 C C . ASP A 1 91 ? 24.624 7.905 -43.278 1.00 38.91 91 ASP A C 1
ATOM 695 O O . ASP A 1 91 ? 25.705 8.446 -43.043 1.00 38.91 91 ASP A O 1
ATOM 699 N N . ASP A 1 92 ? 24.428 7.172 -44.372 1.00 44.38 92 ASP A N 1
ATOM 700 C CA . ASP A 1 92 ? 25.339 7.142 -45.508 1.00 44.38 92 ASP A CA 1
ATOM 701 C C . ASP A 1 92 ? 25.318 8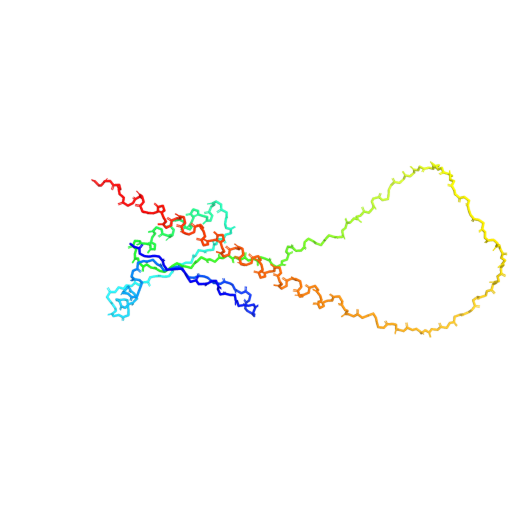.502 -46.214 1.00 44.38 92 ASP A C 1
ATOM 703 O O . ASP A 1 92 ? 24.527 8.729 -47.136 1.00 44.38 92 ASP A O 1
ATOM 707 N N . LYS A 1 93 ? 26.226 9.409 -45.826 1.00 41.44 93 LYS A N 1
ATOM 708 C CA . LYS A 1 93 ? 26.605 10.569 -46.648 1.00 41.44 93 LYS A CA 1
ATOM 709 C C . LYS A 1 93 ? 28.115 10.846 -46.671 1.00 41.44 93 LYS A C 1
ATOM 711 O O . LYS A 1 93 ? 28.650 11.567 -45.846 1.00 41.44 93 LYS A O 1
ATOM 716 N N . ILE A 1 94 ? 28.720 10.352 -47.755 1.00 38.84 94 ILE A N 1
ATOM 717 C CA . ILE A 1 94 ? 29.621 11.070 -48.681 1.00 38.84 94 ILE A CA 1
ATOM 718 C C . ILE A 1 94 ? 31.036 11.472 -48.189 1.00 38.84 94 ILE A C 1
ATOM 720 O O . ILE A 1 94 ? 31.223 12.437 -47.461 1.00 38.84 94 ILE A O 1
ATOM 724 N N . ALA A 1 95 ? 32.008 10.818 -48.846 1.00 38.59 95 ALA A N 1
ATOM 725 C CA . ALA A 1 95 ? 33.321 11.291 -49.319 1.00 38.59 95 ALA A CA 1
ATOM 726 C C . ALA A 1 95 ? 34.481 11.532 -48.333 1.00 38.59 95 ALA A C 1
ATOM 728 O O . ALA A 1 95 ? 34.434 12.384 -47.453 1.00 38.59 95 ALA A O 1
ATOM 729 N N . GLY A 1 96 ? 35.611 10.881 -48.637 1.00 34.19 96 GLY A N 1
ATOM 730 C CA . GLY A 1 96 ? 36.936 11.264 -48.151 1.00 34.19 96 GLY A CA 1
ATOM 731 C C . GLY A 1 96 ? 37.973 10.161 -48.345 1.00 34.19 96 GLY A C 1
ATOM 732 O O . GLY A 1 96 ? 38.083 9.266 -47.517 1.00 34.19 96 GLY A O 1
ATOM 733 N N . GLU A 1 97 ? 38.711 10.215 -49.453 1.00 37.12 97 GLU A N 1
ATOM 734 C CA . GLU A 1 97 ? 39.884 9.379 -49.722 1.00 37.12 97 GLU A CA 1
ATOM 735 C C . GLU A 1 97 ? 41.029 9.597 -48.706 1.00 37.12 97 GLU A C 1
ATOM 737 O O . GLU A 1 97 ? 41.143 10.653 -48.086 1.00 37.12 97 GLU A O 1
ATOM 742 N N . LEU A 1 98 ? 41.959 8.627 -48.724 1.00 44.12 98 LEU A N 1
ATOM 743 C CA . LEU A 1 98 ? 43.374 8.659 -48.307 1.00 44.12 98 LEU A CA 1
ATOM 744 C C . LEU A 1 98 ? 43.697 8.201 -46.869 1.00 44.12 98 LEU A C 1
ATOM 746 O O . LEU A 1 98 ? 43.649 8.971 -45.919 1.00 44.12 98 LEU A O 1
ATOM 750 N N . SER A 1 99 ? 44.231 6.980 -46.724 1.00 39.84 99 SER A N 1
ATOM 751 C CA . SER A 1 99 ? 45.695 6.784 -46.696 1.00 39.84 99 SER A CA 1
ATOM 752 C C . SER A 1 99 ? 46.094 5.349 -46.304 1.00 39.84 99 SER A C 1
ATOM 754 O O . SER A 1 99 ? 45.872 4.874 -45.195 1.00 39.84 99 SER A O 1
ATOM 756 N N . SER A 1 100 ? 46.713 4.690 -47.279 1.00 37.31 100 SER A N 1
ATOM 757 C CA . SER A 1 100 ? 47.757 3.658 -47.237 1.00 37.31 100 SER A CA 1
ATOM 758 C C . SER A 1 100 ? 48.501 3.384 -45.912 1.00 37.31 100 SER A C 1
ATOM 760 O O . SER A 1 100 ? 49.177 4.267 -45.391 1.00 37.31 100 SER A O 1
ATOM 762 N N . ASN A 1 101 ? 48.506 2.115 -45.467 1.00 38.62 101 ASN A N 1
ATOM 763 C CA . ASN A 1 101 ? 49.692 1.231 -45.388 1.00 38.62 101 ASN A CA 1
ATOM 764 C C . ASN A 1 101 ? 49.447 0.025 -44.458 1.00 38.62 101 ASN A C 1
ATOM 766 O O . ASN A 1 101 ? 49.437 0.182 -43.244 1.00 38.62 101 ASN A O 1
ATOM 770 N N . ALA A 1 102 ? 49.384 -1.188 -45.016 1.00 36.62 102 ALA A N 1
ATOM 771 C CA . ALA A 1 102 ? 49.880 -2.401 -44.355 1.00 36.62 102 ALA A CA 1
ATOM 772 C C . ALA A 1 102 ? 50.065 -3.514 -45.396 1.00 36.62 102 ALA A C 1
ATOM 774 O O . ALA A 1 102 ? 49.108 -4.099 -45.899 1.00 36.62 102 ALA A O 1
ATOM 775 N N . ALA A 1 103 ? 51.323 -3.769 -45.741 1.00 33.34 103 ALA A N 1
ATOM 776 C CA . ALA A 1 103 ? 51.748 -4.908 -46.531 1.00 33.34 103 ALA A CA 1
ATOM 777 C C . ALA A 1 103 ? 51.732 -6.182 -45.673 1.00 33.34 103 ALA A C 1
ATOM 779 O O . ALA A 1 103 ? 52.301 -6.188 -44.585 1.00 33.34 103 ALA A O 1
ATOM 780 N N . ALA A 1 104 ? 51.176 -7.274 -46.195 1.00 39.81 104 ALA A N 1
ATOM 781 C CA . ALA A 1 104 ? 51.616 -8.622 -45.853 1.00 39.81 104 ALA A CA 1
ATOM 782 C C . ALA A 1 104 ? 51.273 -9.581 -46.999 1.00 39.81 104 ALA A C 1
ATOM 784 O O . ALA A 1 104 ? 50.153 -9.647 -47.492 1.00 39.81 104 ALA A O 1
ATOM 785 N N . MET A 1 105 ? 52.321 -10.253 -47.448 1.00 32.69 105 MET A N 1
ATOM 786 C CA . MET A 1 105 ? 52.445 -11.098 -48.624 1.00 32.69 105 MET A CA 1
ATOM 787 C C . MET A 1 105 ? 51.615 -12.387 -48.533 1.00 32.69 105 MET A C 1
ATOM 789 O O . MET A 1 105 ? 51.457 -12.947 -47.453 1.00 32.69 105 MET A O 1
ATOM 793 N N . GLY A 1 106 ? 51.191 -12.919 -49.685 1.00 37.16 106 GLY A N 1
ATOM 794 C CA . GLY A 1 106 ? 50.622 -14.267 -49.761 1.00 37.16 106 GLY A CA 1
ATOM 795 C C . GLY A 1 106 ? 50.092 -14.661 -51.140 1.00 37.16 106 GLY A C 1
ATOM 796 O O . GLY A 1 106 ? 48.890 -14.737 -51.327 1.00 37.16 106 GLY A O 1
ATOM 797 N N . THR A 1 107 ? 51.008 -14.871 -52.091 1.00 36.31 107 THR A N 1
ATOM 798 C CA . THR A 1 107 ? 50.930 -15.793 -53.251 1.00 36.31 107 THR A CA 1
ATOM 799 C C . THR A 1 107 ? 49.583 -16.034 -53.957 1.00 36.31 107 THR A C 1
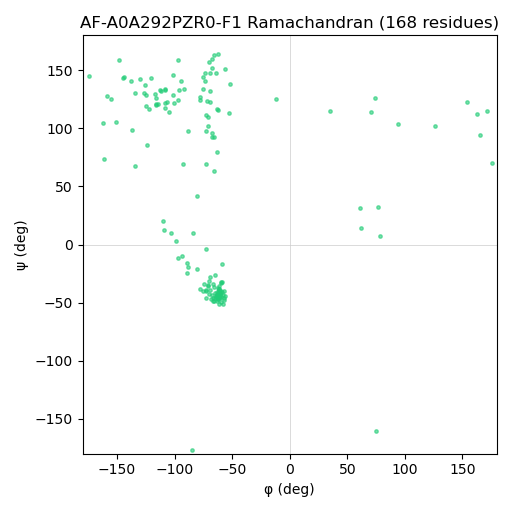ATOM 801 O O . THR A 1 107 ? 48.697 -16.722 -53.461 1.00 36.31 107 THR A O 1
ATOM 804 N N . SER A 1 108 ? 49.526 -15.597 -55.218 1.00 36.28 108 SER A N 1
ATOM 805 C CA . SER A 1 108 ? 48.549 -16.008 -56.231 1.00 36.28 108 SER A CA 1
ATOM 806 C C . SER A 1 108 ? 48.651 -17.497 -56.586 1.00 36.28 108 SER A C 1
ATOM 808 O O . SER A 1 108 ? 49.766 -17.997 -56.717 1.00 36.28 108 SER A O 1
ATOM 810 N N . LEU A 1 109 ? 47.529 -18.142 -56.920 1.00 32.09 109 LEU A N 1
ATOM 811 C CA . LEU A 1 109 ? 47.254 -18.669 -58.269 1.00 32.09 109 LEU A CA 1
ATOM 812 C C . LEU A 1 109 ? 45.822 -19.230 -58.352 1.00 32.09 109 LEU A C 1
ATOM 814 O O . LEU A 1 109 ? 45.266 -19.743 -57.388 1.00 32.09 109 LEU A O 1
ATOM 818 N N . ALA A 1 110 ? 45.233 -19.048 -59.530 1.00 34.66 110 ALA A N 1
ATOM 819 C CA . ALA A 1 110 ? 43.833 -19.244 -59.876 1.00 34.66 110 ALA A CA 1
ATOM 820 C C . ALA A 1 110 ? 43.369 -20.711 -59.911 1.00 34.66 110 ALA A C 1
ATOM 822 O O . ALA A 1 110 ? 44.150 -21.596 -60.244 1.00 34.66 110 ALA A O 1
ATOM 823 N N . ALA A 1 111 ? 42.058 -20.929 -59.750 1.00 34.25 111 ALA A N 1
ATOM 824 C CA . ALA A 1 111 ? 41.321 -21.930 -60.524 1.00 34.25 111 ALA A CA 1
ATOM 825 C C . ALA A 1 111 ? 39.817 -21.611 -60.528 1.00 34.25 111 ALA A C 1
ATOM 827 O O . ALA A 1 111 ? 39.198 -21.391 -59.491 1.00 34.25 111 ALA A O 1
ATOM 828 N N . MET A 1 112 ? 39.260 -21.563 -61.733 1.00 39.50 112 MET A N 1
ATOM 829 C CA . MET A 1 112 ? 37.843 -21.386 -62.030 1.00 39.50 112 MET A CA 1
ATOM 830 C C . MET A 1 112 ? 37.050 -22.664 -61.716 1.00 39.50 112 MET A C 1
ATOM 832 O O . MET A 1 112 ? 37.582 -23.754 -61.916 1.00 39.50 112 MET A O 1
ATOM 836 N N . ASN A 1 113 ? 35.787 -22.521 -61.285 1.00 34.47 113 ASN A N 1
ATOM 837 C CA . ASN A 1 113 ? 34.594 -23.222 -61.806 1.00 34.47 113 ASN A CA 1
ATOM 838 C C . ASN A 1 113 ? 33.470 -23.332 -60.754 1.00 34.47 113 ASN A C 1
ATOM 840 O O . ASN A 1 113 ? 33.637 -23.931 -59.698 1.00 34.47 113 ASN A O 1
ATOM 844 N N . MET A 1 114 ? 32.292 -22.808 -61.107 1.00 42.47 114 MET A N 1
ATOM 845 C CA . MET A 1 114 ? 30.984 -23.223 -60.568 1.00 42.47 114 MET A CA 1
ATOM 846 C C . MET A 1 114 ? 30.657 -24.643 -61.068 1.00 42.47 114 MET A C 1
ATOM 848 O O . MET A 1 114 ? 31.037 -24.969 -62.196 1.00 42.47 114 MET A O 1
ATOM 852 N N . PRO A 1 115 ? 29.949 -25.491 -60.291 1.00 42.97 115 PRO A N 1
ATOM 853 C CA . PRO A 1 115 ? 28.491 -25.558 -60.461 1.00 42.97 115 PRO A CA 1
ATOM 854 C C . PRO A 1 115 ? 27.675 -25.878 -59.187 1.00 42.97 115 PRO A C 1
ATOM 856 O O . PRO A 1 115 ? 28.140 -26.454 -58.210 1.00 42.97 115 PRO A O 1
ATOM 859 N N . HIS A 1 116 ? 26.402 -25.499 -59.261 1.00 43.88 116 HIS A N 1
ATOM 860 C CA . HIS A 1 116 ? 25.321 -25.634 -58.284 1.00 43.88 116 HIS A CA 1
ATOM 861 C C . HIS A 1 116 ? 25.106 -27.058 -57.730 1.00 43.88 116 HIS A C 1
ATOM 863 O O . HIS A 1 116 ? 24.994 -27.999 -58.510 1.00 43.88 116 HIS A O 1
ATOM 869 N N . THR A 1 117 ? 24.872 -27.189 -56.414 1.00 45.59 117 THR A N 1
ATOM 870 C CA . THR A 1 117 ? 23.961 -28.202 -55.837 1.00 45.59 117 THR A CA 1
ATOM 871 C C . THR A 1 117 ? 23.222 -27.641 -54.604 1.00 45.59 117 THR A C 1
ATOM 873 O O . THR A 1 117 ? 23.796 -26.835 -53.869 1.00 45.59 117 THR A O 1
ATOM 876 N N . PRO A 1 118 ? 21.940 -28.001 -54.396 1.00 49.25 118 PRO A N 1
ATOM 877 C CA . PRO A 1 118 ? 21.093 -27.482 -53.326 1.00 49.25 118 PRO A CA 1
ATOM 878 C C . PRO A 1 118 ? 21.105 -28.390 -52.089 1.00 49.25 118 PRO A C 1
ATOM 880 O O . PRO A 1 118 ? 20.999 -29.609 -52.207 1.00 49.25 118 PRO A O 1
ATOM 883 N N . GLY A 1 119 ? 21.117 -27.781 -50.904 1.00 43.19 119 GLY A N 1
ATOM 884 C CA . GLY A 1 119 ? 20.702 -28.443 -49.669 1.00 43.19 119 GLY A CA 1
ATOM 885 C C . GLY A 1 119 ? 21.729 -28.399 -48.548 1.00 43.19 119 GLY A C 1
ATOM 886 O O . GLY A 1 119 ? 22.610 -29.241 -48.495 1.00 43.19 119 GLY A O 1
ATOM 887 N N . THR A 1 120 ? 21.508 -27.498 -47.593 1.00 41.25 120 THR A N 1
ATOM 888 C CA . THR A 1 120 ? 21.541 -27.811 -46.158 1.00 41.25 120 THR A CA 1
ATOM 889 C C . THR A 1 120 ? 20.591 -26.837 -45.454 1.00 41.25 120 THR A C 1
ATOM 891 O O . THR A 1 120 ? 20.858 -25.647 -45.313 1.00 41.25 120 THR A O 1
ATOM 894 N N . CYS A 1 121 ? 19.421 -27.322 -45.038 1.00 40.16 121 CYS A N 1
ATOM 895 C CA . CYS A 1 121 ? 18.632 -26.627 -44.029 1.00 40.16 121 CYS A CA 1
ATOM 896 C C . CYS A 1 121 ? 19.359 -26.827 -42.700 1.00 40.16 121 CYS A C 1
ATOM 898 O O . CYS A 1 121 ? 19.228 -27.877 -42.076 1.00 40.16 121 CYS A O 1
ATOM 900 N N . SER A 1 122 ? 20.159 -25.852 -42.284 1.00 47.84 122 SER A N 1
ATOM 901 C CA . SER A 1 122 ? 20.600 -25.782 -40.894 1.00 47.84 122 SER A CA 1
ATOM 902 C C . SER A 1 122 ? 19.381 -25.420 -40.040 1.00 47.84 122 SER A C 1
ATOM 904 O O . SER A 1 122 ? 18.775 -24.376 -40.297 1.00 47.84 122 SER A O 1
ATOM 906 N N . PRO A 1 123 ? 18.989 -26.216 -39.029 1.00 47.16 123 PRO A N 1
ATOM 907 C CA . PRO A 1 123 ? 18.091 -25.711 -38.010 1.00 47.16 123 PRO A CA 1
ATOM 908 C C . PRO A 1 123 ? 18.915 -24.724 -37.182 1.00 47.16 123 PRO A C 1
ATOM 910 O O . PRO A 1 123 ? 19.758 -25.130 -36.382 1.00 47.16 123 PRO A O 1
ATOM 913 N N . ILE A 1 124 ? 18.727 -23.421 -37.413 1.00 50.69 124 ILE A N 1
ATOM 914 C CA . ILE A 1 124 ? 19.201 -22.427 -36.455 1.00 50.69 124 ILE A CA 1
ATOM 915 C C . ILE A 1 124 ? 18.444 -22.699 -35.157 1.00 50.69 124 ILE A C 1
ATOM 917 O O . ILE A 1 124 ? 17.218 -22.706 -35.078 1.00 50.69 124 ILE A O 1
ATOM 921 N N . SER A 1 125 ? 19.229 -23.068 -34.166 1.00 47.38 125 SER A N 1
ATOM 922 C CA . SER A 1 125 ? 18.829 -23.409 -32.824 1.00 47.38 125 SER A CA 1
ATOM 923 C C . SER A 1 125 ? 18.193 -22.199 -32.137 1.00 47.38 125 SER A C 1
ATOM 925 O O . SER A 1 125 ? 18.878 -21.210 -31.877 1.00 47.38 125 SER A O 1
ATOM 927 N N . ASN A 1 126 ? 16.909 -22.313 -31.788 1.00 52.09 126 ASN A N 1
ATOM 928 C CA . ASN A 1 126 ? 16.190 -21.443 -30.849 1.00 52.09 126 ASN A CA 1
ATOM 929 C C . ASN A 1 126 ? 16.758 -21.590 -29.419 1.00 52.09 126 ASN A C 1
ATOM 931 O O . ASN A 1 126 ? 16.083 -22.080 -28.519 1.00 52.09 126 ASN A O 1
ATOM 935 N N . ILE A 1 127 ? 18.029 -21.237 -29.215 1.00 53.91 127 ILE A N 1
ATOM 936 C CA . ILE A 1 127 ? 18.706 -21.263 -27.905 1.00 53.91 127 ILE A CA 1
ATOM 937 C C . ILE A 1 127 ? 18.697 -19.863 -27.247 1.00 53.91 127 ILE A C 1
ATOM 939 O O . ILE A 1 127 ? 18.942 -19.755 -26.050 1.00 53.91 127 ILE A O 1
ATOM 943 N N . GLY A 1 128 ? 18.328 -18.804 -27.985 1.00 52.22 128 GLY A N 1
ATOM 944 C CA . GLY A 1 128 ? 18.254 -17.423 -27.474 1.00 52.22 128 GLY A CA 1
ATOM 945 C C . GLY A 1 128 ? 17.015 -17.092 -26.622 1.00 52.22 128 GLY A C 1
ATOM 946 O O . GLY A 1 128 ? 17.147 -16.449 -25.587 1.00 52.22 128 GLY A O 1
ATOM 947 N N . ASP A 1 129 ? 15.833 -17.609 -26.977 1.00 51.41 129 ASP A N 1
ATOM 948 C CA . ASP A 1 129 ? 14.542 -17.219 -26.357 1.00 51.41 129 ASP A CA 1
ATOM 949 C C . ASP A 1 129 ? 14.391 -17.688 -24.890 1.00 51.41 129 ASP A C 1
ATOM 951 O O . ASP A 1 129 ? 13.743 -17.049 -24.062 1.00 51.41 129 ASP A O 1
ATOM 955 N N . VAL A 1 130 ? 15.042 -18.793 -24.505 1.00 56.06 130 VAL A N 1
ATOM 956 C CA . VAL A 1 130 ? 14.961 -19.313 -23.123 1.00 56.06 130 VAL A CA 1
ATOM 957 C C . VAL A 1 130 ? 15.777 -18.458 -22.146 1.00 56.06 130 VAL A C 1
ATOM 959 O O . VAL A 1 130 ? 15.380 -18.289 -20.990 1.00 56.06 130 VAL A O 1
ATOM 962 N N . SER A 1 131 ? 16.906 -17.906 -22.599 1.00 57.03 131 SER A N 1
ATOM 963 C CA . SER A 1 131 ? 17.798 -17.106 -21.754 1.00 57.03 131 SER A CA 1
ATOM 964 C C . SER A 1 131 ? 17.227 -15.710 -21.491 1.00 57.03 131 SER A C 1
ATOM 966 O O . SER A 1 131 ? 17.286 -15.231 -20.358 1.00 57.03 131 SER A O 1
ATOM 968 N N . GLU A 1 132 ? 16.618 -15.087 -22.502 1.00 57.84 132 GLU A N 1
ATOM 969 C CA . GLU A 1 132 ? 15.992 -13.761 -22.394 1.00 57.84 132 GLU A CA 1
ATOM 970 C C . GLU A 1 132 ? 14.777 -13.794 -21.463 1.00 57.84 132 GLU A C 1
ATOM 972 O O . GLU A 1 132 ? 14.749 -13.066 -20.470 1.00 57.84 132 GLU A O 1
ATOM 977 N N . ARG A 1 133 ? 13.861 -14.757 -21.645 1.00 60.53 133 ARG A N 1
ATOM 978 C CA . ARG A 1 133 ? 12.708 -14.947 -20.742 1.00 60.53 133 ARG A CA 1
ATOM 979 C C . ARG A 1 133 ? 13.100 -15.227 -19.292 1.00 60.53 133 ARG A C 1
ATOM 981 O O . ARG A 1 133 ? 12.361 -14.880 -18.367 1.00 60.53 133 ARG A O 1
ATOM 988 N N . SER A 1 134 ? 14.232 -15.898 -19.071 1.00 61.72 134 SER A N 1
ATOM 989 C CA . SER A 1 134 ? 14.752 -16.150 -17.724 1.00 61.72 134 SER A CA 1
ATOM 990 C C . SER A 1 134 ? 15.331 -14.880 -17.093 1.00 61.72 134 SER A C 1
ATOM 992 O O . SER A 1 134 ? 15.118 -14.643 -15.903 1.00 61.72 134 SER A O 1
ATOM 994 N N . SER A 1 135 ? 16.040 -14.066 -17.879 1.00 67.75 135 SER A N 1
ATOM 995 C CA . SER A 1 135 ? 16.607 -12.784 -17.445 1.00 67.75 135 SER A CA 1
ATOM 996 C C . SER A 1 135 ? 15.509 -11.767 -17.116 1.00 67.75 135 SER A C 1
ATOM 998 O O . SER A 1 135 ? 15.480 -11.211 -16.019 1.00 67.75 135 SER A O 1
ATOM 1000 N N . GLU A 1 136 ? 14.525 -11.612 -18.004 1.00 66.12 136 GLU A N 1
ATOM 1001 C CA . GLU A 1 136 ? 13.367 -10.727 -17.821 1.00 66.12 136 GLU A CA 1
ATOM 1002 C C . GLU A 1 136 ? 12.549 -11.081 -16.578 1.00 66.12 136 GLU A C 1
ATOM 1004 O O . GLU A 1 136 ? 12.128 -10.203 -15.820 1.00 66.12 136 GLU A O 1
ATOM 1009 N N . ARG A 1 137 ? 12.343 -12.381 -16.322 1.00 69.88 137 ARG A N 1
ATOM 1010 C CA . ARG A 1 137 ? 11.639 -12.849 -15.121 1.00 69.88 137 ARG A CA 1
ATOM 1011 C C . ARG A 1 137 ? 12.362 -12.407 -13.847 1.00 69.88 137 ARG A C 1
ATOM 1013 O O . ARG A 1 137 ? 11.700 -11.970 -12.904 1.00 69.88 137 ARG A O 1
ATOM 1020 N N . MET A 1 138 ? 13.691 -12.510 -13.836 1.00 76.88 138 MET A N 1
ATOM 1021 C CA . MET A 1 138 ? 14.534 -12.137 -12.699 1.00 76.88 138 MET A CA 1
ATOM 1022 C C . MET A 1 138 ? 14.570 -10.617 -12.494 1.00 76.88 138 MET A C 1
ATOM 1024 O O . MET A 1 138 ? 14.430 -10.145 -11.365 1.00 76.88 138 MET A O 1
ATOM 1028 N N . GLU A 1 139 ? 14.678 -9.845 -13.575 1.00 83.12 139 GLU A N 1
ATOM 1029 C CA . GLU A 1 139 ? 14.680 -8.380 -13.522 1.00 83.12 139 GLU A CA 1
ATOM 1030 C C . GLU A 1 139 ? 13.319 -7.826 -13.078 1.00 83.12 139 GLU A C 1
ATOM 1032 O O . GLU A 1 139 ? 13.243 -6.978 -12.188 1.00 83.12 139 GLU A O 1
ATOM 1037 N N . GLY A 1 140 ? 12.218 -8.362 -13.609 1.00 84.88 140 GLY A N 1
ATOM 1038 C CA . GLY A 1 140 ? 10.872 -7.979 -13.185 1.00 84.88 140 GLY A CA 1
ATOM 1039 C C . GLY A 1 140 ? 10.602 -8.301 -11.711 1.00 84.88 140 GLY A C 1
ATOM 1040 O O . GLY A 1 140 ? 9.949 -7.530 -11.006 1.00 84.88 140 GLY A O 1
ATOM 1041 N N . GLU A 1 141 ? 11.116 -9.424 -11.202 1.00 86.81 141 GLU A N 1
ATOM 1042 C CA . GLU A 1 141 ? 11.055 -9.746 -9.773 1.00 86.81 141 GLU A CA 1
ATOM 1043 C C . GLU A 1 141 ? 11.869 -8.769 -8.920 1.00 86.81 141 GLU A C 1
ATOM 1045 O O . GLU A 1 141 ? 11.336 -8.229 -7.947 1.00 86.81 141 GLU A O 1
ATOM 1050 N N . ARG A 1 142 ? 13.104 -8.459 -9.327 1.00 89.62 142 ARG A N 1
ATOM 1051 C CA . ARG A 1 142 ? 13.950 -7.462 -8.661 1.00 89.62 142 ARG A CA 1
ATOM 1052 C C . ARG A 1 142 ? 13.270 -6.094 -8.598 1.00 89.62 142 ARG A C 1
ATOM 1054 O O . ARG A 1 142 ? 13.217 -5.500 -7.522 1.00 89.62 142 ARG A O 1
ATOM 1061 N N . ARG A 1 143 ? 12.714 -5.603 -9.710 1.00 90.19 143 ARG A N 1
ATOM 1062 C CA . ARG A 1 143 ? 12.007 -4.309 -9.760 1.00 90.19 143 ARG A CA 1
ATOM 1063 C C . ARG A 1 143 ? 10.803 -4.281 -8.826 1.00 90.19 143 ARG A C 1
ATOM 1065 O O . ARG A 1 143 ? 10.633 -3.312 -8.091 1.00 90.19 143 ARG A O 1
ATOM 1072 N N . ARG A 1 144 ? 10.006 -5.356 -8.786 1.00 91.88 144 ARG A N 1
ATOM 1073 C CA . ARG A 1 144 ? 8.871 -5.475 -7.852 1.00 91.88 144 ARG A CA 1
ATOM 1074 C C . ARG A 1 144 ? 9.314 -5.433 -6.398 1.00 91.88 144 ARG A C 1
ATOM 1076 O O . ARG A 1 144 ? 8.674 -4.766 -5.591 1.00 91.88 144 ARG A O 1
ATOM 1083 N N . PHE A 1 145 ? 10.401 -6.123 -6.069 1.00 93.75 145 PHE A N 1
ATOM 1084 C CA . PHE A 1 145 ? 10.942 -6.124 -4.715 1.00 93.75 145 PHE A CA 1
ATOM 1085 C C . PHE A 1 145 ? 11.392 -4.720 -4.292 1.00 93.75 145 PHE A C 1
ATOM 1087 O O . PHE A 1 145 ? 11.001 -4.243 -3.229 1.00 93.75 145 PHE A O 1
ATOM 1094 N N . ILE A 1 146 ? 12.130 -4.027 -5.165 1.00 93.62 146 ILE A N 1
ATOM 1095 C CA . ILE A 1 146 ? 12.570 -2.642 -4.944 1.00 93.62 146 ILE A CA 1
ATOM 1096 C C . ILE A 1 146 ? 11.366 -1.708 -4.767 1.00 93.62 146 ILE A C 1
ATOM 1098 O O . ILE A 1 146 ? 11.355 -0.898 -3.841 1.00 93.62 146 ILE A O 1
ATOM 1102 N N . ALA A 1 147 ? 10.338 -1.838 -5.609 1.00 94.38 147 ALA A N 1
ATOM 1103 C CA . ALA A 1 147 ? 9.127 -1.027 -5.510 1.00 94.38 147 ALA A CA 1
ATOM 1104 C C . ALA A 1 147 ? 8.413 -1.235 -4.166 1.00 94.38 147 ALA A C 1
ATOM 1106 O O . ALA A 1 147 ? 8.073 -0.265 -3.490 1.00 94.38 147 ALA A O 1
ATOM 1107 N N . VAL A 1 148 ? 8.243 -2.486 -3.725 1.00 95.62 148 VAL A N 1
ATOM 1108 C CA . VAL A 1 148 ? 7.621 -2.791 -2.428 1.00 95.62 148 VAL A CA 1
ATOM 1109 C C . VAL A 1 148 ? 8.444 -2.239 -1.267 1.00 95.62 148 VAL A C 1
ATOM 1111 O O . VAL A 1 148 ? 7.863 -1.685 -0.334 1.00 95.62 148 VAL A O 1
ATOM 1114 N N . GLU A 1 149 ? 9.775 -2.325 -1.306 1.00 95.44 149 GLU A N 1
ATOM 1115 C CA . GLU A 1 149 ? 10.621 -1.690 -0.289 1.00 95.44 149 GLU A CA 1
ATOM 1116 C C . GLU A 1 149 ? 10.466 -0.168 -0.268 1.00 95.44 149 GLU A C 1
ATOM 1118 O O . GLU A 1 149 ? 10.345 0.415 0.811 1.00 95.44 149 GLU A O 1
ATOM 1123 N N . ALA A 1 150 ? 10.446 0.477 -1.435 1.00 95.56 150 ALA A N 1
ATOM 1124 C CA . ALA A 1 150 ? 10.291 1.923 -1.542 1.00 95.56 150 ALA A CA 1
ATOM 1125 C C . ALA A 1 150 ? 8.942 2.389 -0.971 1.00 95.56 150 ALA A C 1
ATOM 1127 O O . ALA A 1 150 ? 8.907 3.290 -0.132 1.00 95.56 150 ALA A O 1
ATOM 1128 N N . ILE A 1 151 ? 7.850 1.715 -1.345 1.00 96.12 151 ILE A N 1
ATOM 1129 C CA . ILE A 1 151 ? 6.507 1.981 -0.810 1.00 96.12 151 ILE A CA 1
ATOM 1130 C C . ILE A 1 151 ? 6.478 1.735 0.698 1.00 96.12 151 ILE A C 1
ATOM 1132 O O . ILE A 1 151 ? 5.946 2.558 1.437 1.00 96.12 151 ILE A O 1
ATOM 1136 N N . THR A 1 152 ? 7.086 0.643 1.175 1.00 95.75 152 THR A N 1
ATOM 1137 C CA . THR A 1 152 ? 7.149 0.326 2.611 1.00 95.75 152 THR A CA 1
ATOM 1138 C C . THR A 1 152 ? 7.811 1.460 3.386 1.00 95.75 152 THR A C 1
ATOM 1140 O O . THR A 1 152 ? 7.225 1.962 4.339 1.00 95.75 152 THR A 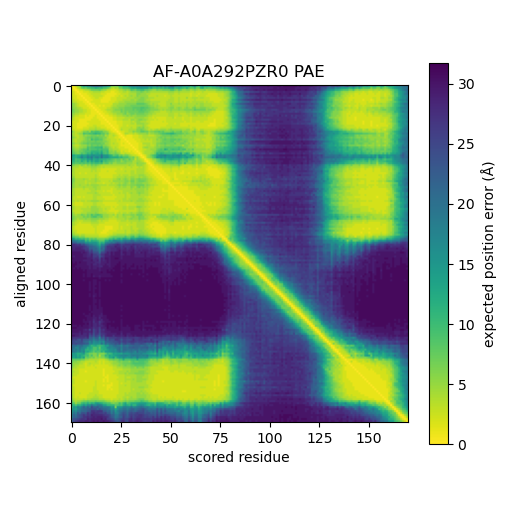O 1
ATOM 1143 N N . ARG A 1 153 ? 8.992 1.918 2.951 1.00 94.94 153 ARG A N 1
ATOM 1144 C CA . ARG A 1 153 ? 9.719 3.016 3.611 1.00 94.94 153 ARG A CA 1
ATOM 1145 C C . ARG A 1 153 ? 8.921 4.316 3.607 1.00 94.94 153 ARG A C 1
ATOM 1147 O O . ARG A 1 153 ? 8.928 5.042 4.600 1.00 94.94 153 ARG A O 1
ATOM 1154 N N . LEU A 1 154 ? 8.236 4.612 2.502 1.00 94.56 154 LEU A N 1
ATOM 1155 C CA . LEU A 1 154 ? 7.379 5.787 2.403 1.00 94.56 154 LEU A CA 1
ATOM 1156 C C . LEU A 1 154 ? 6.216 5.706 3.399 1.00 94.56 154 LEU A C 1
ATOM 1158 O O . LEU A 1 154 ? 5.998 6.645 4.160 1.00 94.56 154 LEU A O 1
ATOM 1162 N N . VAL A 1 155 ? 5.511 4.575 3.446 1.00 94.19 155 VAL A N 1
ATOM 1163 C CA . VAL A 1 155 ? 4.403 4.357 4.384 1.00 94.19 155 VAL A CA 1
ATOM 1164 C C . VAL A 1 155 ? 4.892 4.419 5.832 1.00 94.19 155 VAL A C 1
ATOM 1166 O O . VAL A 1 155 ? 4.280 5.107 6.640 1.00 94.19 155 VAL A O 1
ATOM 1169 N N . GLU A 1 156 ? 6.015 3.785 6.174 1.00 92.88 156 GLU A N 1
ATOM 1170 C CA . GLU A 1 156 ? 6.609 3.862 7.518 1.00 92.88 156 GLU A CA 1
ATOM 1171 C C . GLU A 1 156 ? 6.919 5.306 7.929 1.00 92.88 156 GLU A C 1
ATOM 1173 O O . GLU A 1 156 ? 6.608 5.714 9.053 1.00 92.88 156 GLU A O 1
ATOM 1178 N N . LYS A 1 157 ? 7.478 6.103 7.010 1.00 92.00 157 LYS A N 1
ATOM 1179 C CA . LYS A 1 157 ? 7.739 7.527 7.237 1.00 92.00 157 LYS A CA 1
ATOM 1180 C C . LYS A 1 157 ? 6.442 8.289 7.512 1.00 92.00 157 LYS A C 1
ATOM 1182 O O . LYS A 1 157 ? 6.357 8.970 8.534 1.00 92.00 157 LYS A O 1
ATOM 1187 N N . LEU A 1 158 ? 5.435 8.134 6.652 1.00 90.50 158 LEU A N 1
ATOM 1188 C CA . LEU A 1 158 ? 4.144 8.816 6.784 1.00 90.50 158 LEU A CA 1
ATOM 1189 C C . LEU A 1 158 ? 3.434 8.419 8.086 1.00 90.50 158 LEU A C 1
ATOM 1191 O O . LEU A 1 158 ? 2.976 9.281 8.831 1.00 90.50 158 LEU A O 1
ATOM 1195 N N . LEU A 1 159 ? 3.436 7.130 8.439 1.00 88.62 159 LEU A N 1
ATOM 1196 C CA . LEU A 1 159 ? 2.882 6.635 9.703 1.00 88.62 159 LEU A CA 1
ATOM 1197 C C . LEU A 1 159 ? 3.606 7.226 10.927 1.00 88.62 159 LEU A C 1
ATOM 1199 O O . LEU A 1 159 ? 2.961 7.486 11.953 1.00 88.62 159 LEU A O 1
ATOM 1203 N N . GLY A 1 160 ? 4.921 7.442 10.832 1.00 83.31 160 GLY A N 1
ATOM 1204 C CA . GLY A 1 160 ? 5.725 8.118 11.850 1.00 83.31 160 GLY A CA 1
ATOM 1205 C C . GLY A 1 160 ? 5.426 9.616 11.963 1.00 83.31 160 GLY A C 1
ATOM 1206 O O . GLY A 1 160 ? 5.347 10.142 13.075 1.00 83.31 160 GLY A O 1
ATOM 1207 N N . GLU A 1 161 ? 5.211 10.299 10.839 1.00 75.44 161 GLU A N 1
ATOM 1208 C CA . GLU A 1 161 ? 4.877 11.728 10.776 1.00 75.44 161 GLU A CA 1
ATOM 1209 C C . GLU A 1 161 ? 3.454 12.019 11.267 1.00 75.44 161 GLU A C 1
ATOM 1211 O O . GLU A 1 161 ? 3.264 12.987 12.009 1.00 75.44 161 GLU A O 1
ATOM 1216 N N . SER A 1 162 ? 2.478 11.139 11.007 1.00 61.28 162 SER A N 1
ATOM 1217 C CA . SER A 1 162 ? 1.101 11.291 11.509 1.00 61.28 162 SER A CA 1
ATOM 1218 C C . SER A 1 162 ? 1.006 11.361 13.041 1.00 61.28 162 SER A C 1
ATOM 1220 O O . SER A 1 162 ? 0.001 11.826 13.566 1.00 61.28 162 SER A O 1
ATOM 1222 N N . ARG A 1 163 ? 2.043 10.959 13.798 1.00 57.41 163 ARG A N 1
ATOM 1223 C CA . ARG A 1 163 ? 2.100 11.194 15.256 1.00 57.41 163 ARG A CA 1
ATOM 1224 C C . ARG A 1 163 ? 2.183 12.675 15.637 1.00 57.41 163 ARG A C 1
ATOM 1226 O O . ARG A 1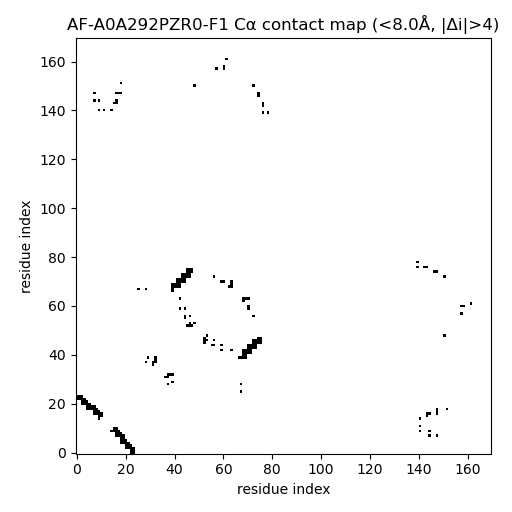 163 ? 1.810 13.009 16.756 1.00 57.41 163 ARG A O 1
ATOM 1233 N N . ARG A 1 164 ? 2.719 13.543 14.773 1.00 49.34 164 ARG A N 1
ATOM 1234 C CA . ARG A 1 164 ? 2.995 14.950 15.111 1.00 49.34 164 ARG A CA 1
ATOM 1235 C C . ARG A 1 164 ? 1.817 15.887 14.838 1.00 49.34 164 ARG A C 1
AT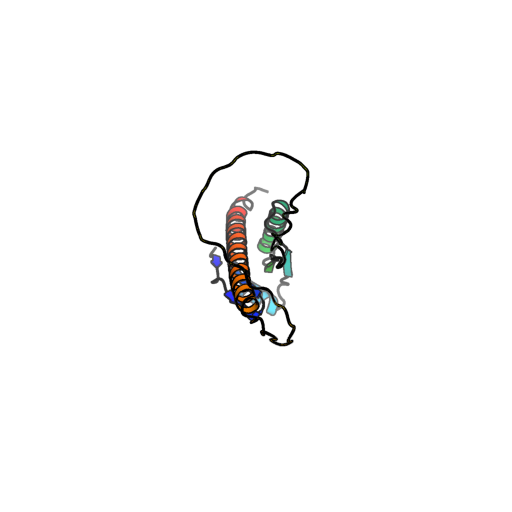OM 1237 O O . ARG A 1 164 ? 1.712 16.901 15.515 1.00 49.34 164 ARG A O 1
ATOM 1244 N N . ASN A 1 165 ? 0.912 15.528 13.924 1.00 48.62 165 ASN A N 1
ATOM 1245 C CA . ASN A 1 165 ? -0.194 16.405 13.512 1.00 48.62 165 ASN A CA 1
ATOM 1246 C C . ASN A 1 165 ? -1.514 16.191 14.271 1.00 48.62 165 ASN A C 1
ATOM 1248 O O . ASN A 1 165 ? -2.397 17.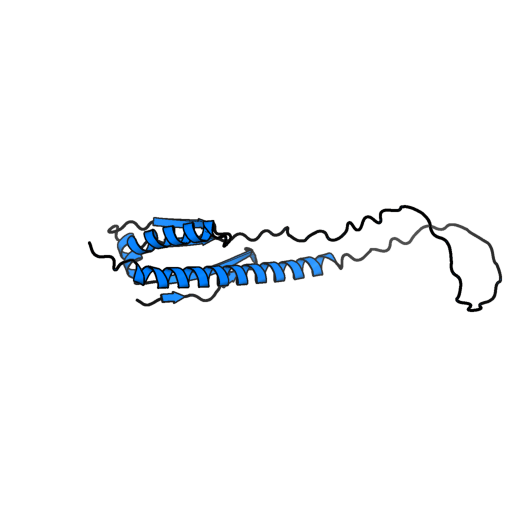034 14.179 1.00 48.62 165 ASN A O 1
ATOM 1252 N N . VAL A 1 166 ? -1.650 15.133 15.079 1.00 48.53 166 VAL A N 1
ATOM 1253 C CA . VAL A 1 166 ? -2.840 14.917 15.939 1.00 48.53 166 VAL A CA 1
ATOM 1254 C C . VAL A 1 166 ? -2.724 15.677 17.282 1.00 48.53 166 VAL A C 1
ATOM 1256 O O . VAL A 1 166 ? -3.520 15.489 18.192 1.00 48.53 166 VAL A O 1
ATOM 1259 N N . GLY A 1 167 ? -1.726 16.559 17.423 1.00 38.22 167 GLY A N 1
ATOM 1260 C CA . GLY A 1 167 ? -1.489 17.395 18.609 1.00 38.22 167 GLY A CA 1
ATOM 1261 C C . GLY A 1 167 ? -1.765 18.892 18.411 1.00 38.22 167 GLY A C 1
ATOM 1262 O O . GLY A 1 167 ? -1.202 19.700 19.146 1.00 38.22 167 GLY A O 1
ATOM 1263 N N . GLY A 1 168 ? -2.558 19.282 17.408 1.00 32.12 168 GLY A N 1
ATOM 1264 C CA . GLY A 1 168 ? -2.981 20.676 17.232 1.00 32.12 168 GLY A CA 1
ATOM 1265 C C . GLY A 1 168 ? -4.117 21.031 18.204 1.00 32.12 168 GLY A C 1
ATOM 1266 O O . GLY A 1 168 ? -5.099 20.291 18.236 1.00 32.12 168 GLY A O 1
ATOM 1267 N N . PRO A 1 169 ? -4.005 22.105 19.009 1.00 45.09 169 PRO A N 1
ATOM 1268 C CA . PRO A 1 169 ? -5.027 22.455 19.990 1.00 45.09 169 PRO A CA 1
ATOM 1269 C C . PRO A 1 169 ? -6.309 22.929 19.292 1.00 45.09 169 PRO A C 1
ATOM 1271 O O . PRO A 1 169 ? -6.247 23.762 18.385 1.00 45.09 169 PRO A O 1
ATOM 1274 N N . LEU A 1 170 ? -7.446 22.377 19.731 1.00 38.78 170 LEU A N 1
ATOM 1275 C CA . LEU A 1 170 ? -8.775 22.974 19.563 1.00 38.78 170 LEU A CA 1
ATOM 1276 C C . LEU A 1 170 ? -8.907 24.219 20.449 1.00 38.78 170 LEU A C 1
ATOM 1278 O O . LEU A 1 170 ? -8.360 24.186 21.578 1.00 38.78 170 LEU A O 1
#

Foldseek 3Di:
DDKDKDPWDDDLVVLAIDIDIDDDDLVVVVVCVVVVNADADEEEQEDQPDPVSLVVVLVVVVVCVVRVHHYHYDYDDDLPPPPPPDDPPPPDDDDDDDDDDDDDDDDDDDDDDDDDDDDDPDPPDPPPPVVVVVVSSVVSRVVNVVVNVVVVVSVVVSVVVVVPPVPDDD

Sequence (170 aa):
MEMIVSPITSTPETQRVVRTILRGEYESIVKEAEEGNKRVQKYLVATDLSGEAQHALECTIGTVLGDGDTLMAIYAIDRDMVEDGDKIVPDDKIAGELSSNAAAMGTSLAAMNMPHTPGTCSPISNIGDVSERSSERMEGERRRFIAVEAITRLVEKLLGESRRNVGGPL

Nearest PDB structures (foldseek):
  2pfs-assembly1_A-2  TM=6.180E-01  e=6.766E-01  Nitrosomonas europaea ATCC 19718
  6hcd-assembly2_D  TM=6.914E-01  e=1.296E+00  Archaeoglobus fulgidus
  1b0a-assembly1_A  TM=5.354E-01  e=3.016E+00  Escherichia coli K-12